Protein AF-A0A9Q3BH51-F1 (afdb_monomer)

Sequence (94 aa):
MQNMTQIMANLKGASYASLFLIGRAEKWIEIYLSTLIHQDPAYLLNNWASFESQLFTLIGDPNEVGKAEAEVDSLRMKESGHVLLYSADFRSLV

pLDDT: mean 73.32, std 9.75, range [51.62, 89.62]

Foldseek 3Di:
DDDPVVLVVVVVVLVVVLVPDDDPLNVVSVVVVVCVVPDDSVVSVVCVVVSVVVCCVVPNDPCLVVVLVVLVVPQDQPPPHDPVVSVVSNVVSD

Solvent-accessible surface area (backbone atoms only — not comparable to full-atom values): 5729 Å² total; per-residue (Å²): 136,87,57,74,67,60,51,54,52,52,53,52,49,54,62,55,48,56,78,75,42,62,71,75,59,30,62,58,49,46,60,55,60,60,41,63,80,73,55,66,71,68,65,57,60,73,42,46,64,55,48,53,52,50,48,33,71,74,74,41,63,88,56,51,63,61,49,42,52,51,54,57,72,66,60,69,78,52,98,87,53,55,68,68,57,49,53,51,57,54,62,72,70,109

Organis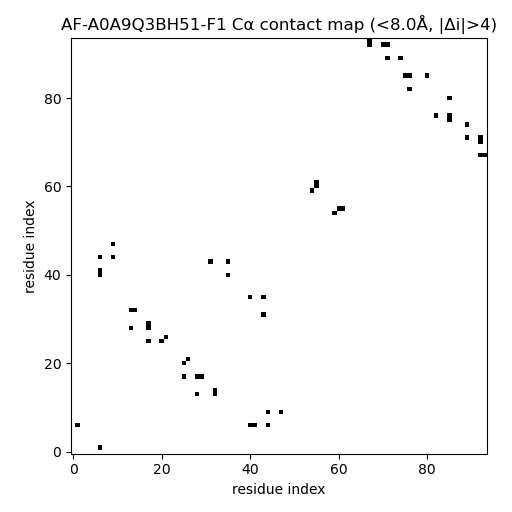m: NCBI:txid1389203

Structure (mmCIF, N/CA/C/O backbone):
data_AF-A0A9Q3BH51-F1
#
_entry.id   AF-A0A9Q3BH51-F1
#
loop_
_atom_site.group_PDB
_atom_site.id
_atom_site.type_symbol
_atom_site.label_atom_id
_atom_site.label_alt_id
_atom_site.label_comp_id
_atom_site.label_asym_id
_atom_site.label_entity_id
_atom_site.label_seq_id
_atom_site.pdbx_PDB_ins_code
_atom_site.Cartn_x
_atom_site.Cartn_y
_atom_site.Cartn_z
_atom_site.occupancy
_atom_site.B_iso_or_equiv
_atom_site.auth_seq_id
_atom_site.auth_comp_id
_atom_site.auth_asym_id
_atom_site.auth_atom_id
_atom_site.pdbx_PDB_model_num
ATOM 1 N N . MET A 1 1 ? 19.036 15.104 -13.246 1.00 51.62 1 MET A N 1
ATOM 2 C CA . MET A 1 1 ? 19.904 13.920 -13.412 1.00 51.62 1 MET A CA 1
ATOM 3 C C . MET A 1 1 ? 19.835 13.129 -12.112 1.00 51.62 1 MET A C 1
ATOM 5 O O . MET A 1 1 ? 20.314 13.629 -11.102 1.00 51.62 1 MET A O 1
ATOM 9 N N . GLN A 1 2 ? 19.124 12.000 -12.082 1.00 57.00 2 GLN A N 1
ATOM 10 C CA . GLN A 1 2 ? 19.054 11.150 -10.882 1.00 57.00 2 GLN A CA 1
ATOM 11 C C . GLN A 1 2 ? 20.295 10.248 -10.796 1.00 57.00 2 GLN A C 1
ATOM 13 O O . GLN A 1 2 ? 20.904 9.938 -11.818 1.00 57.00 2 GLN A O 1
ATOM 18 N N . ASN A 1 3 ? 20.708 9.887 -9.578 1.00 68.69 3 ASN A N 1
ATOM 19 C CA . ASN A 1 3 ? 21.956 9.163 -9.336 1.00 68.69 3 ASN A CA 1
ATOM 20 C C . ASN A 1 3 ? 21.774 7.632 -9.390 1.00 68.69 3 ASN A C 1
ATOM 22 O O . ASN A 1 3 ? 20.670 7.100 -9.283 1.00 68.69 3 ASN A O 1
ATOM 26 N N . MET A 1 4 ? 22.893 6.923 -9.533 1.00 67.75 4 MET A N 1
ATOM 27 C CA . MET A 1 4 ? 22.963 5.460 -9.643 1.00 67.75 4 MET A CA 1
ATOM 28 C C . MET A 1 4 ? 22.336 4.724 -8.444 1.00 67.75 4 MET A C 1
ATOM 30 O O . MET A 1 4 ? 21.799 3.629 -8.595 1.00 67.75 4 MET A O 1
ATOM 34 N N . THR A 1 5 ? 22.342 5.344 -7.263 1.00 73.88 5 THR A N 1
ATOM 35 C C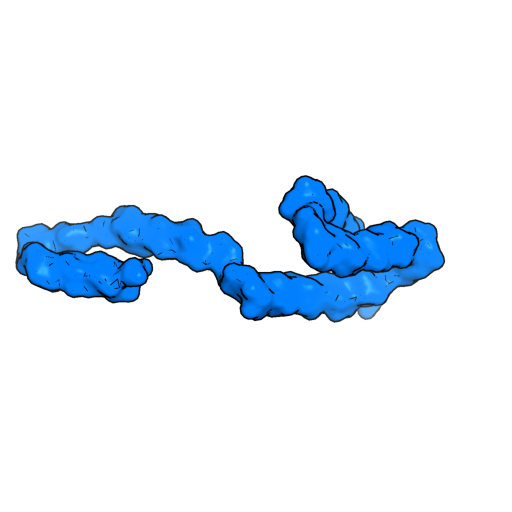A . THR A 1 5 ? 21.734 4.798 -6.044 1.00 73.88 5 THR A CA 1
ATOM 36 C C . THR A 1 5 ? 20.214 4.691 -6.161 1.00 73.88 5 THR A C 1
ATOM 38 O O . THR A 1 5 ? 19.646 3.660 -5.802 1.00 73.88 5 THR A O 1
ATOM 41 N N . GLN A 1 6 ? 19.553 5.716 -6.708 1.00 68.38 6 GLN A N 1
ATOM 42 C CA . GLN A 1 6 ? 18.099 5.709 -6.899 1.00 68.38 6 GLN A CA 1
ATOM 43 C C . GLN A 1 6 ? 17.663 4.642 -7.909 1.00 68.38 6 GLN A C 1
ATOM 45 O O . GLN A 1 6 ? 16.666 3.953 -7.707 1.00 68.38 6 GLN A O 1
ATOM 50 N N . ILE A 1 7 ? 18.454 4.472 -8.970 1.00 65.94 7 ILE A N 1
ATOM 51 C CA . ILE A 1 7 ? 18.241 3.434 -9.981 1.00 65.94 7 ILE A CA 1
ATOM 52 C C . ILE A 1 7 ? 18.262 2.046 -9.333 1.00 65.94 7 ILE A C 1
ATOM 54 O O . ILE A 1 7 ? 17.330 1.266 -9.517 1.00 65.94 7 ILE A O 1
ATOM 58 N N . MET A 1 8 ? 19.288 1.751 -8.531 1.00 66.81 8 MET A N 1
ATOM 59 C CA . MET A 1 8 ? 19.418 0.447 -7.873 1.00 66.81 8 MET A CA 1
ATOM 60 C C . MET A 1 8 ? 18.302 0.179 -6.855 1.00 66.81 8 MET A C 1
ATOM 62 O O . MET A 1 8 ? 17.830 -0.954 -6.753 1.00 66.81 8 MET A O 1
ATOM 66 N N . ALA A 1 9 ? 17.849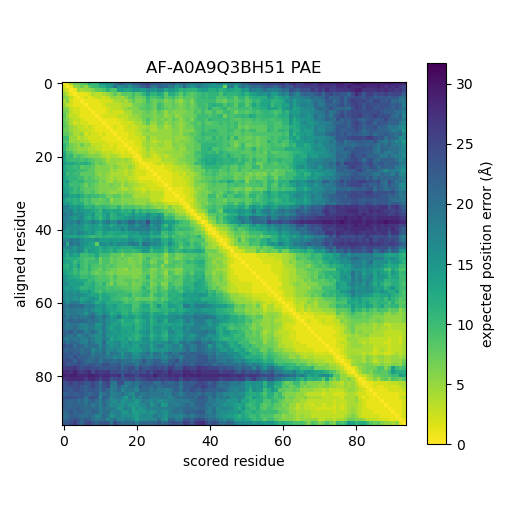 1.203 -6.126 1.00 71.06 9 ALA A N 1
ATOM 67 C CA . ALA A 1 9 ? 16.752 1.071 -5.170 1.00 71.06 9 ALA A CA 1
ATOM 68 C C . ALA A 1 9 ? 15.436 0.667 -5.858 1.00 71.06 9 ALA A C 1
ATOM 70 O O . ALA A 1 9 ? 14.765 -0.266 -5.415 1.00 71.06 9 ALA A O 1
ATOM 71 N N . ASN A 1 10 ? 15.104 1.308 -6.978 1.00 68.19 10 ASN A N 1
ATOM 72 C CA . ASN A 1 10 ? 13.855 1.041 -7.692 1.00 68.19 10 ASN A CA 1
ATOM 73 C C . ASN A 1 10 ? 13.892 -0.314 -8.415 1.00 68.19 10 ASN A C 1
ATOM 75 O O . ASN A 1 10 ? 12.894 -1.027 -8.446 1.00 68.19 10 ASN A O 1
ATOM 79 N N . LEU A 1 11 ? 15.061 -0.720 -8.915 1.00 71.50 11 LEU A N 1
ATOM 80 C CA . LEU A 1 11 ? 15.278 -2.034 -9.529 1.00 71.50 11 LEU A CA 1
ATOM 81 C C . LEU A 1 11 ? 15.104 -3.168 -8.505 1.00 71.50 11 LEU A C 1
ATOM 83 O O . LEU A 1 11 ? 14.473 -4.189 -8.793 1.00 71.50 11 LEU A O 1
ATOM 87 N N . LYS A 1 12 ? 15.589 -2.954 -7.276 1.00 73.38 12 LYS A N 1
ATOM 88 C CA . LYS A 1 12 ? 15.348 -3.853 -6.141 1.00 73.38 12 LYS A CA 1
ATOM 89 C C . LYS A 1 12 ? 13.860 -3.918 -5.780 1.00 73.38 12 LYS A C 1
ATOM 91 O O . LYS A 1 12 ? 13.354 -5.012 -5.552 1.00 73.38 12 LYS A O 1
ATOM 96 N N . GLY A 1 13 ? 13.164 -2.780 -5.768 1.00 70.69 13 GLY A N 1
ATOM 97 C CA . GLY A 1 13 ? 11.719 -2.709 -5.527 1.00 70.69 13 GLY A CA 1
ATOM 98 C C . GLY A 1 13 ? 10.903 -3.480 -6.569 1.00 70.69 13 GLY A C 1
ATOM 99 O O . GLY A 1 13 ? 10.091 -4.324 -6.203 1.00 70.69 13 GLY A O 1
ATOM 100 N N . ALA A 1 14 ? 11.185 -3.272 -7.857 1.00 69.50 14 ALA A N 1
ATOM 101 C CA . ALA A 1 14 ? 10.511 -3.967 -8.953 1.00 69.50 14 ALA A CA 1
ATOM 102 C C . ALA A 1 14 ? 10.756 -5.486 -8.933 1.00 69.50 14 ALA A C 1
ATOM 104 O O . ALA A 1 14 ? 9.818 -6.264 -9.095 1.00 69.50 14 ALA A O 1
ATOM 105 N N . SER A 1 15 ? 12.000 -5.907 -8.676 1.00 71.12 15 SER A N 1
ATOM 106 C CA . SER A 1 15 ? 12.362 -7.330 -8.571 1.00 71.12 15 SER A CA 1
ATOM 107 C C . SER A 1 15 ? 11.729 -8.007 -7.357 1.00 71.12 15 SER A C 1
ATOM 109 O O . SER A 1 15 ? 11.429 -9.193 -7.393 1.00 71.12 15 SER A O 1
ATOM 111 N N . TYR A 1 16 ? 11.543 -7.268 -6.263 1.00 74.06 16 TYR A N 1
ATOM 112 C CA . TYR A 1 16 ? 10.839 -7.775 -5.092 1.00 74.06 16 TYR A CA 1
ATOM 113 C C . TYR A 1 16 ? 9.334 -7.878 -5.354 1.00 74.06 16 TYR A C 1
ATOM 115 O O . TYR A 1 16 ? 8.733 -8.902 -5.049 1.00 74.06 16 TYR A O 1
ATOM 123 N N . ALA A 1 17 ? 8.731 -6.854 -5.966 1.00 69.88 17 ALA A N 1
ATOM 124 C CA . ALA A 1 17 ? 7.309 -6.840 -6.289 1.00 69.88 17 ALA A CA 1
ATOM 125 C C . ALA A 1 17 ? 6.915 -7.997 -7.220 1.00 69.88 17 ALA A C 1
ATOM 127 O O . ALA A 1 17 ? 5.906 -8.653 -6.973 1.00 69.88 17 ALA A O 1
ATOM 128 N N . SER A 1 18 ? 7.723 -8.310 -8.239 1.00 73.12 18 SER A N 1
ATOM 129 C CA . SER A 1 18 ? 7.422 -9.401 -9.178 1.00 73.12 18 SER A CA 1
ATOM 130 C C . SER A 1 18 ? 7.319 -10.785 -8.533 1.00 73.12 18 SER A C 1
ATOM 132 O O . SER A 1 18 ? 6.675 -11.654 -9.107 1.00 73.12 18 SER A O 1
ATOM 134 N N . LEU A 1 19 ? 7.874 -10.991 -7.332 1.00 78.12 19 LEU A N 1
ATOM 135 C CA . LEU A 1 19 ? 7.715 -12.241 -6.578 1.00 78.12 19 LEU A CA 1
ATOM 136 C C . LEU A 1 19 ? 6.286 -12.455 -6.055 1.00 78.12 19 LEU A C 1
ATOM 138 O O . LEU A 1 19 ? 5.920 -13.584 -5.738 1.00 78.12 19 LEU A O 1
ATOM 142 N N . PHE A 1 20 ? 5.498 -11.385 -5.936 1.00 75.19 20 PHE A N 1
ATOM 143 C CA . PHE A 1 20 ? 4.157 -11.405 -5.341 1.00 75.19 20 PHE A CA 1
ATOM 144 C C . PHE A 1 20 ? 3.049 -11.048 -6.336 1.00 75.19 20 PHE A C 1
ATOM 146 O O . PHE A 1 20 ? 1.870 -11.251 -6.048 1.00 75.19 20 PHE A O 1
ATOM 153 N N . LEU A 1 21 ? 3.404 -10.510 -7.504 1.00 75.06 21 LEU A N 1
ATOM 154 C CA . LEU A 1 21 ? 2.445 -10.200 -8.556 1.00 75.06 21 LEU A CA 1
ATOM 155 C C . LEU A 1 21 ? 2.126 -11.458 -9.363 1.00 75.06 21 LEU A C 1
ATOM 157 O O . LEU A 1 21 ? 3.024 -12.159 -9.813 1.00 75.06 21 LEU A O 1
ATOM 161 N N . ILE A 1 22 ? 0.837 -11.699 -9.592 1.00 76.25 22 ILE A N 1
ATOM 162 C CA . ILE A 1 22 ? 0.341 -12.810 -10.410 1.00 76.25 22 ILE A CA 1
ATOM 163 C C . ILE A 1 22 ? -0.654 -12.308 -11.462 1.00 76.25 22 ILE A C 1
ATOM 165 O O . ILE A 1 22 ? -1.324 -11.281 -11.293 1.00 76.25 22 ILE A O 1
ATOM 169 N N . GLY A 1 23 ? -0.777 -13.029 -12.576 1.00 74.88 23 GLY A N 1
ATOM 170 C CA . GLY A 1 23 ? -1.829 -12.788 -13.565 1.00 74.88 23 GLY A CA 1
ATOM 171 C C . GLY A 1 23 ? -1.626 -11.503 -14.376 1.00 74.88 23 GLY A C 1
ATOM 172 O O . GLY A 1 23 ? -0.652 -11.369 -15.112 1.00 74.88 23 GLY A O 1
ATOM 173 N N . ARG A 1 24 ? -2.576 -10.555 -14.326 1.00 66.69 24 ARG A N 1
ATOM 174 C CA . ARG A 1 24 ? -2.484 -9.318 -15.135 1.00 66.69 24 ARG A CA 1
ATOM 175 C C . ARG A 1 24 ? -1.392 -8.366 -14.643 1.00 66.69 24 ARG A C 1
ATOM 177 O O . ARG A 1 24 ? -0.784 -7.699 -15.472 1.00 66.69 24 ARG A O 1
ATOM 184 N N . ALA A 1 25 ? -1.139 -8.320 -13.334 1.00 69.50 25 ALA A N 1
ATOM 185 C CA . ALA A 1 25 ? -0.106 -7.460 -12.760 1.00 69.50 25 ALA A CA 1
ATOM 186 C C . ALA A 1 25 ? 1.310 -7.983 -13.062 1.00 69.50 25 ALA A C 1
ATOM 188 O O . ALA A 1 25 ? 2.212 -7.199 -13.344 1.00 69.50 25 ALA A O 1
ATOM 189 N N . GLU A 1 26 ? 1.472 -9.308 -13.099 1.00 75.94 26 GLU A N 1
ATOM 190 C CA . GLU A 1 26 ? 2.709 -9.987 -13.504 1.00 75.94 26 GLU A CA 1
ATOM 191 C C . GLU A 1 26 ? 3.097 -9.648 -14.950 1.00 75.94 26 GLU A C 1
ATOM 193 O O . GLU A 1 26 ? 4.187 -9.144 -15.200 1.00 75.94 26 GLU A O 1
ATOM 198 N N . LYS A 1 27 ? 2.169 -9.803 -15.904 1.00 72.50 27 LYS A N 1
ATOM 199 C CA . LYS A 1 27 ? 2.424 -9.461 -17.318 1.00 72.50 27 LYS A CA 1
ATOM 200 C C . LYS A 1 27 ? 2.794 -7.996 -17.527 1.00 72.50 27 LYS A C 1
ATOM 202 O O . LYS A 1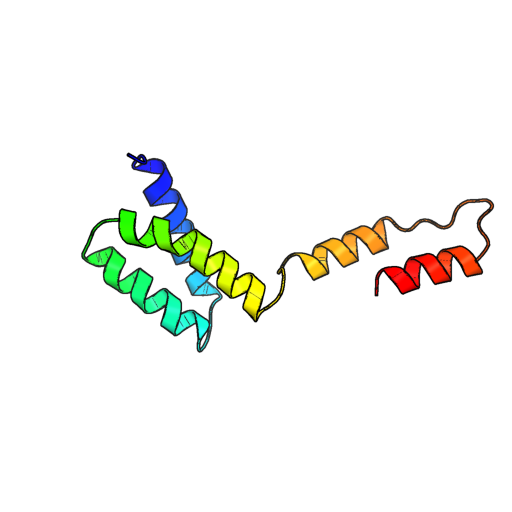 27 ? 3.518 -7.662 -18.461 1.00 72.50 27 LYS A O 1
ATOM 207 N N . TRP A 1 28 ? 2.268 -7.111 -16.683 1.00 69.19 28 TRP A N 1
ATOM 208 C CA . TRP A 1 28 ? 2.566 -5.689 -16.764 1.00 69.19 28 TRP A CA 1
ATOM 209 C C . TRP A 1 28 ? 3.992 -5.398 -16.285 1.00 69.19 28 TRP A C 1
ATOM 211 O O . TRP A 1 28 ? 4.716 -4.686 -16.976 1.00 69.19 28 TRP A O 1
ATOM 221 N N . ILE A 1 29 ? 4.431 -5.996 -15.166 1.00 70.94 29 ILE A N 1
ATOM 222 C CA . ILE A 1 29 ? 5.798 -5.816 -14.645 1.00 70.94 29 ILE A CA 1
ATOM 223 C C . ILE A 1 29 ? 6.854 -6.557 -15.479 1.00 70.94 29 ILE A C 1
ATOM 225 O O . ILE A 1 29 ? 7.995 -6.113 -15.560 1.00 70.94 29 ILE A O 1
ATOM 229 N N . GLU A 1 30 ? 6.485 -7.642 -16.158 1.00 73.31 30 GLU A N 1
ATOM 230 C CA . GLU A 1 30 ? 7.375 -8.420 -17.029 1.00 73.31 30 GLU A CA 1
ATOM 231 C C . GLU A 1 30 ? 7.930 -7.585 -18.198 1.00 73.31 30 GLU A C 1
ATOM 233 O O . GLU A 1 30 ? 9.113 -7.675 -18.535 1.00 73.31 30 GLU A O 1
ATOM 238 N N . ILE A 1 31 ? 7.118 -6.689 -18.770 1.00 68.12 31 ILE A N 1
ATOM 239 C CA . ILE A 1 31 ? 7.556 -5.735 -19.805 1.00 68.12 31 ILE A CA 1
ATOM 240 C C . ILE A 1 31 ? 8.619 -4.774 -19.242 1.00 68.12 31 ILE A C 1
ATOM 242 O O . ILE A 1 31 ? 9.587 -4.445 -19.928 1.00 68.12 31 ILE A O 1
ATOM 246 N N . TYR A 1 32 ? 8.493 -4.373 -17.974 1.00 63.66 32 TYR A N 1
ATOM 247 C CA . TYR A 1 32 ? 9.491 -3.545 -17.289 1.00 63.66 32 TYR A CA 1
ATOM 248 C C . TYR A 1 32 ? 10.777 -4.323 -16.976 1.00 63.66 32 TYR A C 1
ATOM 250 O O . TYR A 1 32 ? 11.877 -3.827 -17.211 1.00 63.66 32 TYR A O 1
ATOM 258 N N . LEU A 1 33 ? 10.662 -5.559 -16.489 1.00 68.31 33 LEU A N 1
ATOM 259 C CA . LEU A 1 33 ? 11.812 -6.412 -16.168 1.00 68.31 33 LEU A CA 1
ATOM 260 C C . LEU A 1 33 ? 12.596 -6.858 -17.410 1.00 68.31 33 LEU A C 1
ATOM 262 O O . LEU A 1 33 ? 13.816 -6.989 -17.352 1.00 68.31 33 LEU A O 1
ATOM 266 N N . SER A 1 34 ? 11.923 -7.060 -18.542 1.00 66.94 34 SER A N 1
ATOM 267 C CA . SER A 1 34 ? 12.569 -7.435 -19.808 1.00 66.94 34 SER A CA 1
ATOM 268 C C . SER A 1 34 ? 13.267 -6.257 -20.500 1.00 66.94 34 SER A C 1
ATOM 270 O O . SER A 1 34 ? 14.321 -6.440 -21.106 1.00 66.94 34 SER A O 1
ATOM 272 N N . THR A 1 35 ? 12.744 -5.033 -20.365 1.00 58.19 35 THR A N 1
ATOM 273 C CA . THR A 1 35 ? 13.379 -3.810 -20.899 1.00 58.19 35 THR A CA 1
ATOM 274 C C . THR A 1 35 ? 14.580 -3.343 -20.069 1.00 58.19 35 THR A C 1
ATOM 276 O O . THR A 1 35 ? 15.533 -2.798 -20.630 1.00 58.19 35 THR A O 1
ATOM 279 N N . LEU A 1 36 ? 14.600 -3.653 -18.767 1.00 56.97 36 LEU A N 1
ATOM 280 C CA . LEU A 1 36 ? 15.725 -3.440 -17.841 1.00 56.97 36 LEU A CA 1
ATOM 281 C C . LEU A 1 36 ? 17.053 -4.050 -18.308 1.00 56.97 36 LEU A C 1
ATOM 283 O O . LEU A 1 36 ? 18.120 -3.510 -18.022 1.00 56.97 36 LEU A O 1
ATOM 287 N N . ILE A 1 37 ? 16.992 -5.173 -19.025 1.00 55.41 37 ILE A N 1
ATOM 288 C CA . ILE A 1 37 ? 18.175 -5.883 -19.528 1.00 55.41 37 ILE A CA 1
ATOM 289 C C . ILE A 1 37 ? 18.806 -5.122 -20.711 1.00 55.41 37 ILE A C 1
ATOM 291 O O . ILE A 1 37 ? 19.970 -5.354 -21.048 1.00 55.41 37 ILE A O 1
ATOM 295 N N . HIS A 1 38 ? 18.075 -4.188 -21.339 1.00 54.16 38 HIS A N 1
ATOM 296 C CA . HIS A 1 38 ? 18.443 -3.666 -22.653 1.00 54.16 38 HIS A CA 1
ATOM 297 C C . HIS A 1 38 ? 18.474 -2.147 -22.827 1.00 54.16 38 HIS A C 1
ATOM 299 O O . HIS A 1 38 ? 19.133 -1.726 -23.776 1.00 54.16 38 HIS A O 1
ATOM 305 N N . GLN A 1 39 ? 17.865 -1.309 -21.977 1.00 55.47 39 GLN A N 1
ATOM 306 C CA . GLN A 1 39 ? 17.955 0.148 -22.165 1.00 55.47 39 GLN A CA 1
ATOM 307 C C . GLN A 1 39 ? 17.583 0.978 -20.924 1.00 55.47 39 GLN A C 1
ATOM 309 O O . GLN A 1 39 ? 16.690 0.626 -20.167 1.00 55.47 39 GLN A O 1
ATOM 314 N N . ASP A 1 40 ? 18.322 2.080 -20.767 1.00 60.03 40 ASP A N 1
ATOM 315 C CA . ASP A 1 40 ? 18.190 3.218 -19.841 1.00 60.03 40 ASP A CA 1
ATOM 316 C C . ASP A 1 40 ? 17.243 3.075 -18.614 1.00 60.03 40 ASP A C 1
ATOM 318 O O . ASP A 1 40 ? 16.014 3.130 -18.746 1.00 60.03 40 ASP A O 1
ATOM 322 N N . PRO A 1 41 ? 17.803 3.047 -17.387 1.00 54.94 41 PRO A N 1
ATOM 323 C CA . PRO A 1 41 ? 17.052 3.078 -16.133 1.00 54.94 41 PRO A CA 1
ATOM 324 C C . PRO A 1 41 ? 16.033 4.219 -15.980 1.00 54.94 41 PRO A C 1
ATOM 326 O O . PRO A 1 41 ? 15.102 4.095 -15.184 1.00 54.94 41 PRO A O 1
ATOM 329 N N . ALA A 1 42 ? 16.182 5.331 -16.709 1.00 57.47 42 ALA A N 1
ATOM 330 C CA . ALA A 1 42 ? 15.273 6.475 -16.623 1.00 57.47 42 ALA A CA 1
ATOM 331 C C . ALA A 1 42 ? 13.827 6.138 -17.040 1.00 57.47 42 ALA A C 1
ATOM 333 O O . ALA A 1 42 ? 12.880 6.715 -16.501 1.00 57.47 42 ALA A O 1
ATOM 334 N N . TYR A 1 43 ? 13.640 5.179 -17.953 1.00 57.03 43 TYR A N 1
ATOM 335 C CA . TYR A 1 43 ? 12.314 4.752 -18.411 1.00 57.03 43 TYR A CA 1
ATOM 336 C C . TYR A 1 43 ? 11.502 4.068 -17.299 1.00 57.03 43 TYR A C 1
ATOM 338 O O . TYR A 1 43 ? 10.305 4.311 -17.147 1.00 57.03 43 TYR A O 1
ATOM 346 N N . LEU A 1 44 ? 12.167 3.268 -16.463 1.00 54.16 44 LEU A N 1
ATOM 347 C CA . LEU A 1 44 ? 11.538 2.568 -15.338 1.00 54.16 44 LEU A CA 1
ATOM 348 C C . LEU A 1 44 ? 11.121 3.514 -14.219 1.00 54.16 44 LEU A C 1
ATOM 350 O O . LEU A 1 44 ? 10.092 3.316 -13.581 1.00 54.16 44 LEU A O 1
ATOM 354 N N . LEU A 1 45 ? 11.920 4.552 -13.988 1.00 54.44 45 LEU A N 1
ATOM 355 C CA . LEU A 1 45 ? 11.722 5.504 -12.900 1.00 54.44 45 LEU A CA 1
ATOM 356 C C . LEU A 1 45 ? 10.539 6.441 -13.159 1.00 54.44 45 LEU A C 1
ATOM 358 O O . LEU A 1 45 ? 9.766 6.703 -12.240 1.00 54.44 45 LEU A O 1
ATOM 362 N N . ASN A 1 46 ? 10.350 6.879 -14.408 1.00 62.66 46 ASN A N 1
ATOM 363 C CA . ASN A 1 46 ? 9.188 7.690 -14.795 1.00 62.66 46 ASN A CA 1
ATOM 364 C C . ASN A 1 46 ? 7.868 6.913 -14.674 1.00 62.66 46 ASN A C 1
ATOM 366 O O . ASN A 1 46 ? 6.806 7.500 -14.462 1.00 62.66 46 ASN A O 1
ATOM 370 N N . ASN A 1 47 ? 7.943 5.587 -14.767 1.00 67.00 47 ASN A N 1
ATOM 371 C CA . ASN A 1 47 ? 6.771 4.733 -14.792 1.00 67.00 47 ASN A CA 1
ATOM 372 C C . ASN A 1 47 ? 6.500 4.014 -13.463 1.00 67.00 47 ASN A C 1
ATOM 374 O O . ASN A 1 47 ? 5.382 3.546 -13.282 1.00 67.00 47 ASN A O 1
ATOM 378 N N . TRP A 1 48 ? 7.449 3.964 -12.516 1.00 71.94 48 TRP A N 1
ATOM 379 C CA . TRP A 1 48 ? 7.238 3.308 -11.215 1.00 71.94 48 TRP A CA 1
ATOM 380 C C . TRP A 1 48 ? 6.172 4.007 -10.366 1.00 71.94 48 TRP A C 1
ATOM 382 O O . TRP A 1 48 ? 5.229 3.364 -9.919 1.00 71.94 48 TRP A O 1
ATOM 392 N N . ALA A 1 49 ? 6.252 5.332 -10.216 1.00 75.50 49 ALA A N 1
ATOM 393 C CA . ALA A 1 49 ? 5.219 6.090 -9.502 1.00 75.50 49 ALA A CA 1
ATOM 394 C C . ALA A 1 49 ? 3.841 5.953 -10.183 1.00 75.50 49 ALA A C 1
ATOM 396 O O . ALA A 1 49 ? 2.807 5.864 -9.523 1.00 75.50 49 ALA A O 1
ATOM 397 N N . SER A 1 50 ? 3.830 5.874 -11.518 1.00 74.50 50 SER A N 1
ATOM 398 C CA . SER A 1 50 ? 2.614 5.616 -12.297 1.00 74.50 50 SER A CA 1
ATOM 399 C C . SER A 1 50 ? 2.086 4.191 -12.102 1.00 74.50 50 SER A C 1
ATOM 401 O O . SER A 1 50 ? 0.874 3.989 -12.113 1.00 74.50 50 SER A O 1
ATOM 403 N N . PHE A 1 51 ? 2.972 3.209 -11.918 1.00 72.88 51 PHE A N 1
ATOM 404 C CA . PHE A 1 51 ? 2.629 1.826 -11.600 1.00 72.88 51 PHE A CA 1
ATOM 405 C C . PHE A 1 51 ? 2.011 1.720 -10.204 1.00 72.88 51 PHE A C 1
ATOM 407 O O . PHE A 1 51 ? 0.917 1.179 -10.083 1.00 72.88 51 PHE A O 1
ATOM 414 N N . GLU A 1 52 ? 2.648 2.291 -9.177 1.00 76.44 52 GLU A N 1
ATOM 415 C CA . GLU A 1 52 ? 2.105 2.323 -7.811 1.00 76.44 52 GLU A CA 1
ATOM 416 C C . GLU A 1 52 ? 0.737 3.014 -7.780 1.00 76.44 52 GLU A C 1
ATOM 418 O O . GLU A 1 52 ? -0.215 2.473 -7.225 1.00 76.44 52 GLU A O 1
ATOM 423 N N . SER A 1 53 ? 0.599 4.157 -8.460 1.00 77.94 53 SER A N 1
ATOM 424 C CA . SER A 1 53 ? -0.675 4.878 -8.552 1.00 77.94 53 SER A CA 1
ATOM 425 C C . SER A 1 53 ? -1.777 4.058 -9.235 1.00 77.94 53 SER A C 1
ATOM 427 O O . SER A 1 53 ? -2.913 4.033 -8.754 1.00 77.94 53 SER A O 1
ATOM 429 N N . GLN A 1 54 ? -1.464 3.356 -10.328 1.00 74.31 54 GLN A N 1
ATOM 430 C CA . GLN A 1 54 ? -2.424 2.473 -10.999 1.00 74.31 54 GLN A CA 1
ATOM 431 C C . GLN A 1 54 ? -2.783 1.262 -10.141 1.00 74.31 54 GLN A C 1
ATOM 433 O O . GLN A 1 54 ? -3.948 0.873 -10.102 1.00 74.31 54 GLN A O 1
ATOM 438 N N . LEU A 1 55 ? -1.809 0.690 -9.432 1.00 7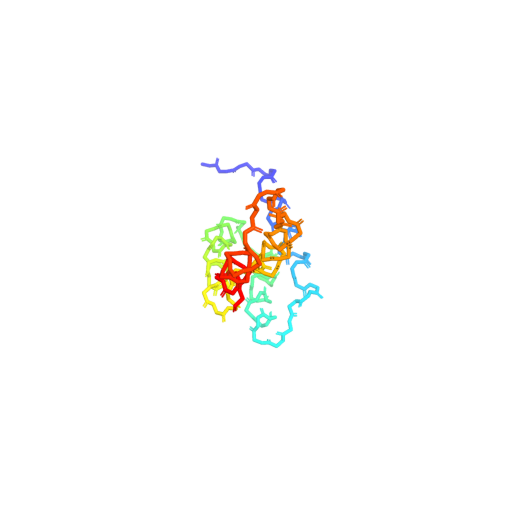4.12 55 LEU A N 1
ATOM 439 C CA . LEU A 1 55 ? -2.031 -0.432 -8.529 1.00 74.12 55 LEU A CA 1
ATOM 440 C C . LEU A 1 55 ? -2.959 -0.026 -7.378 1.00 74.12 55 LEU A C 1
ATOM 442 O O . LEU A 1 55 ? -3.942 -0.721 -7.138 1.00 74.12 55 LEU A O 1
ATOM 446 N N . PHE A 1 56 ? -2.721 1.130 -6.749 1.00 78.62 56 PHE A N 1
ATOM 447 C CA . PHE A 1 56 ? -3.600 1.674 -5.708 1.00 78.62 56 PHE A CA 1
ATOM 448 C C . PHE A 1 56 ? -4.992 2.010 -6.241 1.00 78.62 56 PHE A C 1
ATOM 450 O O . PHE A 1 56 ? -5.986 1.775 -5.568 1.00 78.62 56 PHE A O 1
ATOM 457 N N . THR A 1 57 ? -5.093 2.506 -7.475 1.00 77.81 57 THR A N 1
ATOM 458 C CA . THR A 1 57 ? -6.399 2.781 -8.096 1.00 77.81 57 THR A CA 1
ATOM 459 C C . THR A 1 57 ? -7.185 1.495 -8.372 1.00 77.81 57 THR A C 1
ATOM 461 O O . THR A 1 57 ? -8.403 1.474 -8.227 1.00 77.81 57 THR A O 1
ATOM 464 N N . LEU A 1 58 ? -6.509 0.425 -8.800 1.00 68.31 58 LEU A N 1
ATOM 465 C CA . LEU A 1 58 ? -7.150 -0.839 -9.176 1.00 68.31 58 LEU A CA 1
ATOM 466 C C . LEU A 1 58 ? -7.486 -1.731 -7.978 1.00 68.31 58 LEU A C 1
ATOM 468 O O . LEU A 1 58 ? -8.479 -2.453 -8.028 1.00 68.31 58 LEU A O 1
ATOM 472 N N . ILE A 1 59 ? -6.632 -1.730 -6.955 1.00 71.69 59 ILE A N 1
ATOM 473 C CA . ILE A 1 59 ? -6.695 -2.665 -5.825 1.00 71.69 59 ILE A CA 1
ATOM 474 C C . ILE A 1 59 ? -7.143 -1.967 -4.527 1.00 71.69 59 ILE A C 1
ATOM 476 O O . ILE A 1 59 ? -7.576 -2.648 -3.604 1.00 71.69 59 ILE A O 1
ATOM 480 N N . GLY A 1 60 ? -7.101 -0.632 -4.466 1.00 74.50 60 GLY A N 1
ATOM 481 C CA . GLY A 1 60 ? -7.220 0.139 -3.224 1.00 74.50 60 GLY A CA 1
ATOM 482 C C . GLY A 1 60 ? -5.852 0.392 -2.583 1.00 74.50 60 GLY A C 1
ATOM 483 O O . GLY A 1 60 ? -4.832 -0.137 -3.037 1.00 74.50 60 GLY A O 1
ATOM 484 N N . ASP A 1 61 ? -5.802 1.222 -1.538 1.00 79.06 61 ASP A N 1
ATOM 485 C CA . ASP A 1 61 ? -4.567 1.406 -0.768 1.00 79.06 61 ASP A CA 1
ATOM 486 C C . ASP A 1 61 ? -4.262 0.104 -0.001 1.00 79.06 61 ASP A C 1
ATOM 488 O O . ASP A 1 61 ? -5.058 -0.314 0.838 1.00 79.06 61 ASP A O 1
ATOM 492 N N . PRO A 1 62 ? -3.120 -0.567 -0.245 1.00 71.25 62 PRO A N 1
ATOM 493 C CA . PRO A 1 62 ? -2.788 -1.823 0.428 1.00 71.25 62 PRO A CA 1
ATOM 494 C C . PRO A 1 62 ? -2.633 -1.665 1.945 1.00 71.25 62 PRO A C 1
ATOM 496 O O . PRO A 1 62 ? -2.661 -2.660 2.668 1.00 71.25 62 PRO A O 1
ATOM 499 N N . ASN A 1 63 ? -2.469 -0.434 2.436 1.00 79.88 63 ASN A N 1
ATOM 500 C CA . ASN A 1 63 ? -2.394 -0.139 3.858 1.00 79.88 63 ASN A CA 1
ATOM 501 C C . ASN A 1 63 ? -3.766 0.123 4.487 1.00 79.88 63 ASN A C 1
ATOM 503 O O . ASN A 1 63 ? -3.812 0.302 5.700 1.00 79.88 63 ASN A O 1
ATOM 507 N N . GLU A 1 64 ? -4.869 0.139 3.728 1.00 79.50 64 GLU A N 1
ATOM 508 C CA . GLU A 1 64 ? -6.211 0.365 4.287 1.00 79.50 64 GLU A CA 1
ATOM 509 C C . GLU A 1 64 ? -6.537 -0.639 5.389 1.00 79.50 64 GLU A C 1
ATOM 511 O O . GLU A 1 64 ? -6.991 -0.238 6.456 1.00 79.50 64 GLU A O 1
ATOM 516 N N . VAL A 1 65 ? -6.230 -1.923 5.177 1.00 77.19 65 VAL A N 1
ATOM 517 C CA . VAL A 1 65 ? -6.485 -2.972 6.174 1.00 77.19 65 VAL A CA 1
ATOM 518 C C . VAL A 1 65 ? -5.645 -2.746 7.429 1.00 77.19 65 VAL A C 1
ATOM 520 O O . VAL A 1 65 ? -6.192 -2.692 8.524 1.00 77.19 65 VAL A O 1
ATOM 523 N N . GLY A 1 66 ? -4.334 -2.535 7.282 1.00 82.8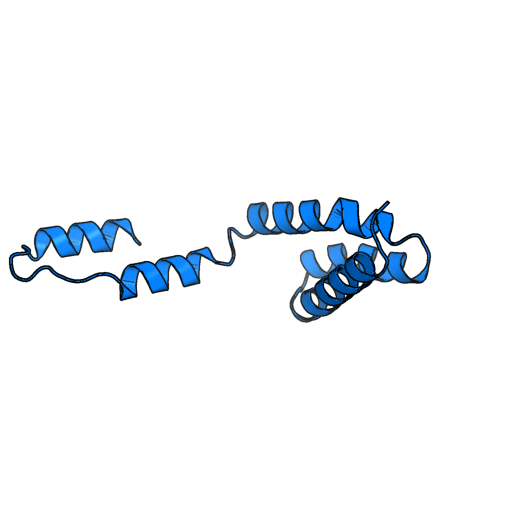8 66 GLY A N 1
ATOM 524 C CA . GLY A 1 66 ? -3.452 -2.311 8.433 1.00 82.88 66 GLY A CA 1
ATOM 525 C C . GLY A 1 66 ? -3.762 -1.008 9.178 1.00 82.88 66 GLY A C 1
ATOM 526 O O . GLY A 1 66 ? -3.630 -0.932 10.398 1.00 82.88 66 GLY A O 1
ATOM 527 N N . LYS A 1 67 ? -4.214 0.022 8.460 1.00 85.19 67 LYS A N 1
ATOM 528 C CA . LYS A 1 67 ? -4.669 1.281 9.048 1.00 85.19 67 LYS A CA 1
ATOM 529 C C . LYS A 1 67 ? -5.975 1.087 9.817 1.00 85.19 67 LYS A C 1
ATOM 531 O O . LYS A 1 67 ? -6.061 1.552 10.948 1.00 85.19 67 LYS A O 1
ATOM 536 N N . ALA A 1 68 ? -6.943 0.368 9.249 1.00 82.69 68 ALA A N 1
ATOM 537 C CA . ALA A 1 68 ? -8.194 0.038 9.925 1.00 82.69 68 ALA A CA 1
ATOM 538 C C . ALA A 1 68 ? -7.948 -0.812 11.185 1.00 82.69 68 ALA A C 1
ATOM 540 O O . ALA A 1 68 ? -8.517 -0.527 12.236 1.00 82.69 68 ALA A O 1
ATOM 541 N N . GLU A 1 69 ? -7.045 -1.796 11.121 1.00 85.19 69 G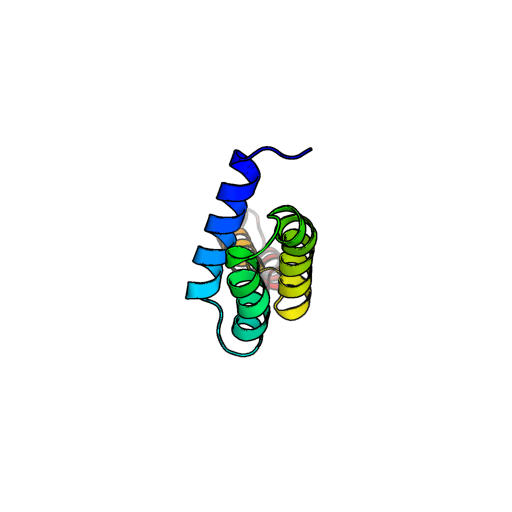LU A N 1
ATOM 542 C CA . GLU A 1 69 ? -6.620 -2.590 12.283 1.00 85.19 69 GLU A CA 1
ATOM 543 C C . GLU A 1 69 ? -6.010 -1.706 13.379 1.00 85.19 69 GLU A C 1
ATOM 545 O O . GLU A 1 69 ? -6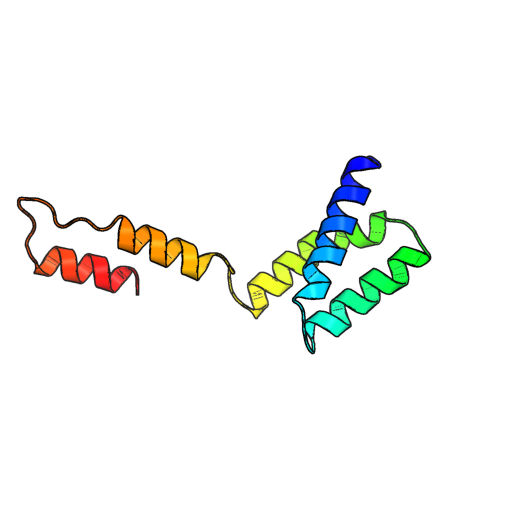.424 -1.780 14.535 1.00 85.19 69 GLU A O 1
ATOM 550 N N . ALA A 1 70 ? -5.088 -0.807 13.020 1.00 88.12 70 ALA A N 1
ATOM 551 C CA . ALA A 1 70 ? -4.477 0.114 13.975 1.00 88.12 70 ALA A CA 1
ATOM 552 C C . ALA A 1 70 ? -5.496 1.087 14.600 1.00 88.12 70 ALA A C 1
ATOM 554 O O . ALA A 1 70 ? -5.424 1.384 15.796 1.00 88.12 70 ALA A O 1
ATOM 555 N N . GLU A 1 71 ? -6.454 1.582 13.813 1.00 89.62 71 GLU A N 1
ATOM 556 C CA . GLU A 1 71 ? -7.524 2.460 14.294 1.00 89.62 71 GLU A CA 1
ATOM 557 C C . GLU A 1 71 ? -8.454 1.719 15.269 1.00 89.62 71 GLU A C 1
ATOM 559 O O . GLU A 1 71 ? -8.758 2.253 16.341 1.00 89.62 71 GLU A O 1
ATOM 564 N N . VAL A 1 72 ? -8.806 0.461 14.981 1.00 88.81 72 VAL A N 1
ATOM 565 C CA . VAL A 1 72 ? -9.568 -0.409 15.893 1.00 88.81 72 VAL A CA 1
ATOM 566 C C . VAL A 1 72 ? -8.788 -0.717 17.176 1.00 88.81 72 VAL A C 1
ATOM 568 O O . VAL A 1 72 ? -9.346 -0.613 18.269 1.00 88.81 72 VAL A O 1
ATOM 571 N N . ASP A 1 73 ? -7.494 -1.026 17.091 1.00 89.44 73 ASP A N 1
ATOM 572 C CA . ASP A 1 73 ? -6.653 -1.296 18.267 1.00 89.44 73 ASP A CA 1
ATOM 573 C C . ASP A 1 73 ? -6.494 -0.065 19.171 1.00 89.44 73 ASP A C 1
ATOM 575 O O . ASP A 1 73 ? -6.365 -0.178 20.403 1.00 89.44 73 ASP A O 1
ATOM 579 N N . SER A 1 74 ? -6.527 1.124 18.563 1.00 89.62 74 SER A N 1
ATOM 580 C CA . SER A 1 74 ? -6.481 2.407 19.261 1.00 89.62 74 SER A CA 1
ATOM 581 C C . SER A 1 74 ? -7.810 2.789 19.918 1.00 89.62 74 SER A C 1
ATOM 583 O O . SER A 1 74 ? -7.823 3.641 20.814 1.00 89.62 74 SER A O 1
ATOM 585 N N . LEU A 1 75 ? -8.923 2.146 19.537 1.00 89.31 75 LEU A N 1
ATOM 586 C CA . LEU A 1 75 ? -10.227 2.430 20.120 1.00 89.31 75 LEU A CA 1
ATOM 587 C C . LEU A 1 75 ? -10.225 2.066 21.605 1.00 89.31 75 LEU A C 1
ATOM 589 O O . LEU A 1 75 ? -9.908 0.954 22.041 1.00 89.31 75 LEU A O 1
ATOM 593 N N . ARG A 1 76 ? -10.601 3.047 22.416 1.00 85.31 76 ARG A N 1
ATOM 594 C CA . ARG A 1 76 ? -10.731 2.909 23.863 1.00 85.31 76 ARG A CA 1
ATOM 595 C C . ARG A 1 76 ? -12.077 3.473 24.271 1.00 85.31 76 ARG A C 1
ATOM 597 O O . ARG A 1 76 ? -12.409 4.613 23.949 1.00 85.31 76 ARG A O 1
ATOM 604 N N . MET A 1 77 ? -12.846 2.687 25.017 1.00 81.81 77 MET A N 1
ATOM 605 C CA . MET A 1 77 ? -14.020 3.210 25.702 1.00 81.81 77 MET A CA 1
ATOM 606 C C . MET A 1 77 ? -13.535 4.135 26.824 1.00 81.81 77 MET A C 1
ATOM 608 O O . MET A 1 77 ? -12.752 3.720 27.676 1.00 81.81 77 MET A O 1
ATOM 612 N N . LYS A 1 78 ? -13.953 5.404 26.804 1.00 81.06 78 LYS A N 1
ATOM 613 C CA . LYS A 1 78 ? -13.612 6.364 27.868 1.00 81.06 78 LYS A CA 1
ATOM 614 C C . LYS A 1 78 ? -14.223 5.901 29.198 1.00 81.06 78 LYS A C 1
ATOM 616 O O . LYS A 1 78 ? -15.305 5.323 29.186 1.00 81.06 78 LYS A O 1
ATOM 621 N N . GLU A 1 79 ? -13.589 6.203 30.335 1.00 71.19 79 GLU A N 1
ATOM 622 C CA . GLU A 1 79 ? -14.088 5.816 31.676 1.00 71.19 79 GLU A CA 1
ATOM 623 C C . GLU A 1 79 ? -15.508 6.333 31.976 1.00 71.19 79 GLU A C 1
ATOM 625 O O . GLU A 1 79 ? -16.254 5.705 32.720 1.00 71.19 79 GLU A O 1
ATOM 630 N N . SER A 1 80 ? -15.911 7.445 31.353 1.00 76.56 80 SER A N 1
ATOM 631 C CA . SER A 1 80 ? -17.267 8.012 31.407 1.00 76.56 80 SER A CA 1
ATOM 632 C C . SER A 1 80 ? -18.097 7.766 30.136 1.00 76.56 80 SER A C 1
ATOM 634 O O . SER A 1 80 ? -19.165 8.350 29.958 1.00 76.56 80 SER A O 1
ATOM 636 N N . GLY A 1 81 ? -17.594 6.950 29.209 1.00 63.97 81 GLY A N 1
ATOM 637 C CA . GLY A 1 81 ? -18.159 6.763 27.878 1.00 63.97 81 GLY A CA 1
ATOM 638 C C . GLY A 1 81 ? -19.386 5.857 27.876 1.00 63.97 81 GLY A C 1
ATOM 639 O O . GLY A 1 81 ? -19.339 4.716 28.329 1.00 63.97 81 GLY A O 1
ATOM 640 N N . HIS A 1 82 ? -20.485 6.340 27.296 1.00 79.56 82 HIS A N 1
ATOM 641 C CA . HIS A 1 82 ? -21.640 5.500 26.992 1.00 79.56 82 HIS A CA 1
ATOM 642 C C . HIS A 1 82 ? -21.274 4.458 25.924 1.00 79.56 82 HIS A C 1
ATOM 644 O O . HIS A 1 82 ? -20.745 4.814 24.872 1.00 79.56 82 HIS A O 1
ATOM 650 N N . VAL A 1 83 ? -21.644 3.191 26.145 1.00 83.62 83 VAL A N 1
ATOM 651 C CA . VAL A 1 83 ? -21.466 2.075 25.186 1.00 83.62 83 VAL A CA 1
ATOM 652 C C . VAL A 1 83 ? -21.984 2.417 23.783 1.00 83.62 83 VAL A C 1
ATOM 654 O O . VAL A 1 83 ? -21.416 1.980 22.785 1.00 83.62 83 VAL A O 1
ATOM 657 N N . LEU A 1 84 ? -23.033 3.240 23.696 1.00 82.69 84 LEU A N 1
ATOM 658 C CA . LEU A 1 84 ? -23.593 3.714 22.430 1.00 82.69 84 LEU A CA 1
ATOM 659 C C . LEU A 1 84 ? -22.615 4.582 21.625 1.00 82.69 84 LEU A C 1
ATOM 661 O O . LEU A 1 84 ? -22.575 4.448 20.407 1.00 82.69 84 LEU A O 1
ATOM 665 N N . LEU A 1 85 ? -21.817 5.426 22.286 1.00 84.12 85 LEU A N 1
ATOM 666 C CA . LEU A 1 85 ? -20.812 6.264 21.622 1.00 84.12 85 LEU A CA 1
ATOM 667 C C . LEU A 1 85 ? -19.652 5.409 21.113 1.00 84.12 85 LEU A C 1
ATOM 669 O O . LEU A 1 85 ? -19.309 5.495 19.944 1.00 84.12 85 LEU A O 1
ATOM 673 N N . TYR A 1 86 ? -19.148 4.491 21.942 1.00 85.56 86 TYR A N 1
ATOM 674 C CA . TYR A 1 86 ? -18.129 3.526 21.516 1.00 85.56 86 TYR A CA 1
ATOM 675 C C . TYR A 1 86 ? -18.601 2.674 20.325 1.00 85.56 86 TYR A C 1
ATOM 677 O O . TYR A 1 86 ? -17.856 2.448 19.379 1.00 85.56 86 TYR A O 1
ATOM 685 N N . SER A 1 87 ? -19.865 2.238 20.340 1.00 84.19 87 SER A N 1
ATOM 686 C CA . SER A 1 87 ? -20.453 1.460 19.242 1.00 84.19 87 SER A CA 1
ATOM 687 C C . SER A 1 87 ? -20.622 2.280 17.961 1.00 84.19 87 SER A C 1
ATOM 689 O O . SER A 1 87 ? -20.531 1.724 16.868 1.00 84.19 87 SER A O 1
ATOM 691 N N . ALA A 1 88 ? -20.895 3.582 18.080 1.00 86.88 88 ALA A N 1
ATOM 692 C CA . ALA A 1 88 ? -20.965 4.490 16.941 1.00 86.88 88 ALA A CA 1
ATOM 693 C C . ALA A 1 88 ? -19.572 4.740 16.346 1.00 86.88 88 ALA A C 1
ATOM 695 O O . ALA A 1 88 ? -19.414 4.627 15.134 1.00 86.88 88 ALA A O 1
ATOM 696 N N . ASP A 1 89 ? -18.572 4.985 17.196 1.00 86.50 89 ASP A N 1
ATOM 697 C CA . ASP A 1 89 ? -17.178 5.182 16.788 1.00 86.50 89 ASP A CA 1
ATOM 698 C C . ASP A 1 89 ? -16.634 3.924 16.093 1.00 86.50 89 ASP A C 1
ATOM 700 O O . ASP A 1 89 ? -16.101 4.013 14.991 1.00 86.50 89 ASP A O 1
ATOM 704 N N . PHE A 1 90 ? -16.865 2.735 16.662 1.00 86.75 90 PHE A N 1
ATOM 705 C CA . PHE A 1 90 ? -16.480 1.466 16.039 1.00 86.75 90 PHE A CA 1
ATOM 706 C C . PHE A 1 90 ? -17.132 1.274 14.661 1.00 86.75 90 PHE A C 1
ATOM 708 O O . PHE A 1 90 ? -16.445 0.951 13.701 1.00 86.75 90 PHE A O 1
ATOM 715 N N . ARG A 1 91 ? -18.441 1.537 14.527 1.00 86.06 91 ARG A N 1
ATOM 716 C CA . ARG A 1 91 ? -19.160 1.451 13.238 1.00 86.06 91 ARG A CA 1
ATOM 717 C C . ARG A 1 91 ? -18.705 2.467 12.193 1.00 86.06 91 ARG A C 1
ATOM 719 O O . ARG A 1 91 ? -19.077 2.325 11.040 1.00 86.06 91 ARG A O 1
ATOM 726 N N . SER A 1 92 ? -17.994 3.519 12.586 1.00 86.44 92 SER A N 1
ATOM 727 C CA . SER A 1 92 ? -17.452 4.482 11.626 1.00 86.44 92 SER A CA 1
ATOM 728 C C . SER A 1 92 ? -16.131 4.024 10.999 1.00 86.44 92 SER A C 1
ATOM 730 O O . SER A 1 92 ? -15.715 4.612 10.005 1.00 86.44 92 SER A O 1
ATOM 732 N N . LEU A 1 93 ? -15.498 2.983 11.558 1.00 82.31 93 LEU A N 1
ATOM 733 C CA . LEU A 1 93 ? -14.229 2.420 11.082 1.00 82.31 93 LEU A CA 1
ATOM 734 C C . LEU A 1 93 ? -14.376 1.174 10.194 1.00 82.31 93 LEU A C 1
ATOM 736 O O .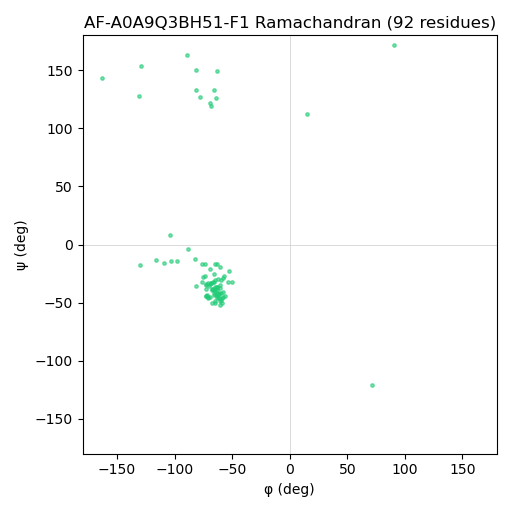 LEU A 1 93 ? -13.401 0.767 9.568 1.00 82.31 93 LEU A O 1
ATOM 740 N N . VAL A 1 94 ? -15.559 0.554 10.167 1.00 66.00 94 VAL A N 1
ATOM 741 C CA . VAL A 1 94 ? -15.892 -0.673 9.411 1.00 66.00 94 VAL A CA 1
ATOM 742 C C . VAL A 1 94 ? -17.094 -0.438 8.517 1.00 66.00 94 VAL A C 1
ATOM 744 O O . VAL A 1 94 ? -17.066 -0.938 7.373 1.00 66.00 94 VAL A O 1
#

Mean predicted aligned error: 12.36 Å

Secondary structure (DSSP, 8-state):
---HHHHHHHHHHHHHHTTT--THHHHHHHHHHHHTTTS-THHHHHHHHHHHHHHHHHH--TTHHHHHHHHHHH----TT--HHHHHHHHHTT-

Radius of gyration: 20.5 Å; Cα contacts (8 Å, |Δi|>4): 30; chains: 1; bounding box: 47×27×54 Å